Protein AF-A0A1A8HK23-F1 (afdb_monomer)

Structure (mmCIF, N/CA/C/O backbone):
data_AF-A0A1A8HK23-F1
#
_entry.id   AF-A0A1A8HK23-F1
#
loop_
_atom_site.group_PDB
_atom_site.id
_atom_site.type_symbol
_atom_site.label_atom_id
_atom_site.label_alt_id
_atom_site.label_comp_id
_atom_site.label_asym_id
_atom_site.label_entity_id
_atom_site.label_seq_id
_atom_site.pdbx_PDB_ins_code
_atom_site.Cartn_x
_atom_site.Cartn_y
_atom_site.Cartn_z
_atom_site.occupancy
_atom_site.B_iso_or_equiv
_atom_site.auth_seq_id
_atom_site.auth_comp_id
_atom_site.auth_asym_id
_atom_site.auth_atom_id
_atom_site.pdbx_PDB_model_num
ATOM 1 N N . VAL A 1 1 ? -11.919 -10.960 12.062 1.00 92.38 1 VAL A N 1
ATOM 2 C CA . VAL A 1 1 ? -11.603 -9.907 13.060 1.00 92.38 1 VAL A CA 1
ATOM 3 C C . VAL A 1 1 ? -12.756 -8.923 13.138 1.00 92.38 1 VAL A C 1
ATOM 5 O O . VAL A 1 1 ? -13.421 -8.722 12.131 1.00 92.38 1 VAL A O 1
ATOM 8 N N . GLN A 1 2 ? -13.022 -8.340 14.308 1.00 93.12 2 GLN A N 1
ATOM 9 C CA . GLN A 1 2 ? -14.071 -7.336 14.493 1.00 93.12 2 GLN A CA 1
ATOM 10 C C . GLN A 1 2 ? -13.502 -6.111 15.220 1.00 93.12 2 GLN A C 1
ATOM 12 O O . GLN A 1 2 ? -12.817 -6.270 16.227 1.00 93.12 2 GLN A O 1
ATOM 17 N N . ILE A 1 3 ? -13.795 -4.906 14.722 1.00 91.62 3 ILE A N 1
ATOM 18 C CA . ILE A 1 3 ? -13.481 -3.636 15.395 1.00 91.62 3 ILE A CA 1
ATOM 19 C C . ILE A 1 3 ? -14.778 -2.836 15.522 1.00 91.62 3 ILE A C 1
ATOM 21 O O . ILE A 1 3 ? -15.301 -2.313 14.536 1.00 91.62 3 ILE A O 1
ATOM 25 N N . GLY A 1 4 ? -15.311 -2.747 16.741 1.00 89.62 4 GLY A N 1
ATOM 26 C CA . GLY A 1 4 ? -16.640 -2.181 16.970 1.00 89.62 4 GLY A CA 1
ATOM 27 C C . GLY A 1 4 ? -17.717 -3.020 16.277 1.00 89.62 4 GLY A C 1
ATOM 28 O O . GLY A 1 4 ? -17.867 -4.203 16.563 1.00 89.62 4 GLY A O 1
ATOM 29 N N . ASP A 1 5 ? -18.449 -2.408 15.358 1.00 92.25 5 ASP A N 1
ATOM 30 C CA . ASP A 1 5 ? -19.513 -2.985 14.526 1.00 92.25 5 ASP A CA 1
ATOM 31 C C . ASP A 1 5 ? -19.020 -3.550 13.180 1.00 92.25 5 ASP A C 1
ATOM 33 O O . ASP A 1 5 ? -19.770 -4.233 12.486 1.00 92.25 5 ASP A O 1
ATOM 37 N N . VAL A 1 6 ? -17.764 -3.299 12.802 1.00 96.00 6 VAL A N 1
ATOM 38 C CA . VAL A 1 6 ? -17.218 -3.693 11.495 1.00 96.00 6 VAL A CA 1
ATOM 39 C C . VAL A 1 6 ? -16.538 -5.051 11.611 1.00 96.00 6 VAL A C 1
ATOM 41 O O . VAL A 1 6 ? -15.694 -5.258 12.487 1.00 96.00 6 VAL A O 1
ATOM 44 N N . ARG A 1 7 ? -16.900 -5.982 10.725 1.00 96.06 7 ARG A N 1
ATOM 45 C CA . ARG A 1 7 ? -16.343 -7.338 10.674 1.00 96.06 7 ARG A CA 1
ATOM 46 C C . ARG A 1 7 ? -15.559 -7.547 9.389 1.00 96.06 7 ARG A C 1
ATOM 48 O O . ARG A 1 7 ? -16.039 -7.225 8.311 1.00 96.06 7 ARG A O 1
ATOM 55 N N . TYR A 1 8 ? -14.383 -8.144 9.531 1.00 96.19 8 TYR A N 1
ATOM 56 C CA . TYR A 1 8 ? -13.509 -8.540 8.436 1.00 96.19 8 TYR A CA 1
ATOM 57 C C . TYR A 1 8 ? -13.259 -10.043 8.482 1.00 96.19 8 TYR A C 1
ATOM 59 O O . TYR A 1 8 ? -12.843 -10.579 9.519 1.00 96.19 8 TYR A O 1
ATOM 67 N N . GLU A 1 9 ? -13.495 -10.724 7.368 1.00 96.12 9 GLU A N 1
ATOM 68 C CA . GLU A 1 9 ? -13.196 -12.144 7.223 1.00 96.12 9 GLU A CA 1
ATOM 69 C C . GLU A 1 9 ? -11.714 -12.335 6.893 1.00 96.12 9 GLU A C 1
ATOM 71 O O . GLU A 1 9 ? -11.203 -11.793 5.915 1.00 96.12 9 GLU A O 1
ATOM 76 N N . LEU A 1 10 ? -11.006 -13.082 7.741 1.00 95.56 10 LEU A N 1
ATOM 77 C CA . LEU A 1 10 ? -9.588 -13.342 7.522 1.00 95.56 10 LEU A CA 1
ATOM 78 C C . LEU A 1 10 ? -9.416 -14.372 6.412 1.00 95.56 10 LEU A C 1
ATOM 80 O O . LEU A 1 10 ? -10.005 -15.449 6.468 1.00 95.56 10 LEU A O 1
ATOM 84 N N . LYS A 1 11 ? -8.532 -14.068 5.465 1.00 92.06 11 LYS A N 1
ATOM 85 C CA . LYS A 1 11 ? -8.056 -15.027 4.469 1.00 92.06 11 LYS A CA 1
ATOM 86 C C . LYS A 1 11 ? -6.663 -15.509 4.881 1.00 92.06 11 LYS A C 1
ATOM 88 O O . LYS A 1 11 ? -5.871 -14.690 5.350 1.00 92.06 11 LYS A O 1
ATOM 93 N N . PRO A 1 12 ? -6.354 -16.810 4.766 1.00 93.69 12 PRO A N 1
ATOM 94 C CA . PRO A 1 12 ? -4.997 -17.281 5.000 1.00 93.69 12 PRO A CA 1
ATOM 95 C C . PRO A 1 12 ? -4.059 -16.668 3.943 1.00 93.69 12 PRO A C 1
ATOM 97 O O . PRO A 1 12 ? -4.390 -16.730 2.757 1.00 93.69 12 PRO A O 1
ATOM 100 N N . PRO A 1 13 ? -2.924 -16.064 4.343 1.00 95.56 13 PRO A N 1
ATOM 101 C CA . PRO A 1 13 ? -1.936 -15.581 3.386 1.00 95.56 13 PRO A CA 1
ATOM 102 C C . PRO A 1 13 ? -1.292 -16.771 2.663 1.00 95.56 13 PRO A C 1
ATOM 104 O O . PRO A 1 13 ? -1.055 -17.817 3.271 1.00 95.56 13 PRO A O 1
ATOM 107 N N . GLN A 1 14 ? -1.001 -16.605 1.376 1.00 95.88 14 GLN A N 1
ATOM 108 C CA . GLN A 1 14 ? -0.205 -17.546 0.585 1.00 95.88 14 GLN A CA 1
ATOM 109 C C . GLN A 1 14 ? 1.270 -17.489 1.005 1.00 95.88 14 GLN A C 1
ATOM 111 O O . GLN A 1 14 ? 1.938 -18.519 1.067 1.00 95.88 14 GLN A O 1
ATOM 116 N N . ASN A 1 15 ? 1.743 -16.289 1.348 1.00 96.31 15 ASN A N 1
ATOM 117 C CA . ASN A 1 15 ? 3.099 -15.975 1.782 1.00 96.31 15 ASN A CA 1
ATOM 118 C C . ASN A 1 15 ? 3.069 -15.300 3.167 1.00 96.31 15 ASN A C 1
ATOM 120 O O . ASN A 1 15 ? 3.038 -14.068 3.257 1.00 96.31 15 ASN A O 1
ATOM 124 N N . PRO A 1 16 ? 3.054 -16.069 4.274 1.00 95.38 16 PRO A N 1
ATOM 125 C CA . PRO A 1 16 ? 3.006 -15.518 5.631 1.00 95.38 16 PRO A CA 1
ATOM 126 C C . PRO A 1 16 ? 4.145 -14.543 5.958 1.00 95.38 16 PRO A C 1
ATOM 128 O O . PRO A 1 16 ? 3.962 -13.633 6.760 1.00 95.38 16 PRO A O 1
ATOM 131 N N . GLU A 1 17 ? 5.307 -14.706 5.328 1.00 95.88 17 GLU A N 1
ATOM 132 C CA . GLU A 1 17 ? 6.476 -13.834 5.452 1.00 95.88 17 GLU A CA 1
ATOM 133 C C . GLU A 1 17 ? 6.255 -12.416 4.907 1.00 95.88 17 GLU A C 1
ATOM 135 O O . GLU A 1 17 ? 6.995 -11.501 5.266 1.00 95.88 17 GLU A O 1
ATOM 140 N N . LEU A 1 18 ? 5.236 -12.225 4.062 1.00 96.38 18 LEU A N 1
ATOM 141 C CA . LEU A 1 18 ? 4.844 -10.923 3.521 1.00 96.38 18 LEU A CA 1
ATOM 142 C C . LEU A 1 18 ? 3.768 -10.232 4.364 1.00 96.38 18 LEU A C 1
ATOM 144 O O . LEU A 1 18 ? 3.334 -9.135 4.016 1.00 96.38 18 LEU A O 1
ATOM 148 N N . VAL A 1 19 ? 3.310 -10.845 5.456 1.00 97.38 19 VAL A N 1
ATOM 149 C CA . VAL A 1 19 ? 2.413 -10.194 6.413 1.00 97.38 19 VAL A CA 1
ATOM 150 C C . VAL A 1 19 ? 3.267 -9.456 7.449 1.00 97.38 19 VAL A C 1
ATOM 152 O O . VAL A 1 19 ? 4.132 -10.080 8.066 1.00 97.38 19 VAL A O 1
ATOM 155 N N . PRO A 1 20 ? 3.049 -8.148 7.684 1.00 96.44 20 PRO A N 1
ATOM 156 C CA . PRO A 1 20 ? 3.743 -7.430 8.748 1.00 96.44 20 PRO A CA 1
ATOM 157 C C . PRO A 1 20 ? 3.503 -8.081 10.113 1.00 96.44 20 PRO A C 1
ATOM 159 O O . PRO A 1 20 ? 2.391 -8.509 10.412 1.00 96.44 20 PRO A O 1
ATOM 162 N N . LEU A 1 21 ? 4.538 -8.122 10.953 1.00 95.00 21 LEU A N 1
ATOM 163 C CA . LEU A 1 21 ? 4.480 -8.691 12.301 1.00 95.00 21 LEU A CA 1
ATOM 164 C C . LEU A 1 21 ? 5.060 -7.707 13.317 1.00 95.00 21 LEU A C 1
ATOM 166 O O . LEU A 1 21 ? 5.970 -6.945 12.990 1.00 95.00 21 LEU A O 1
ATOM 170 N N . LYS A 1 22 ? 4.612 -7.806 14.574 1.00 92.75 22 LYS A N 1
ATOM 171 C CA . LYS A 1 22 ? 5.115 -7.010 15.712 1.00 92.75 22 LYS A CA 1
ATOM 172 C C . LYS A 1 22 ? 4.817 -5.509 15.592 1.00 92.75 22 LYS A C 1
ATOM 174 O O . LYS A 1 22 ? 5.551 -4.685 16.140 1.00 92.75 22 LYS A O 1
ATOM 179 N N . HIS A 1 23 ? 3.756 -5.146 14.881 1.00 91.12 23 HIS A N 1
ATOM 180 C CA . HIS A 1 23 ? 3.241 -3.781 14.810 1.00 91.12 23 HIS A CA 1
ATOM 181 C C . HIS A 1 23 ? 2.057 -3.562 15.756 1.00 91.12 23 HIS A C 1
ATOM 183 O O . HIS A 1 23 ? 1.871 -2.442 16.235 1.00 91.12 23 HIS A O 1
ATOM 189 N N . LEU A 1 24 ? 1.274 -4.604 16.042 1.00 88.44 24 LEU A N 1
ATOM 190 C CA . LEU A 1 24 ? 0.222 -4.588 17.051 1.00 88.44 24 LEU A CA 1
ATOM 191 C C . LEU A 1 24 ? 0.816 -4.601 18.465 1.00 88.44 24 LEU A C 1
ATOM 193 O O . LEU A 1 24 ? 1.699 -5.395 18.785 1.00 88.44 24 LEU A O 1
ATOM 197 N N . SER A 1 25 ? 0.299 -3.719 19.317 1.00 82.25 25 SER A N 1
ATOM 198 C CA . SER A 1 25 ? 0.596 -3.670 20.748 1.00 82.25 25 SER A CA 1
ATOM 199 C C . SER A 1 25 ? -0.488 -4.377 21.564 1.00 82.25 25 SER A C 1
ATOM 201 O O . SER A 1 25 ? -1.652 -4.400 21.165 1.00 82.25 25 SER A O 1
ATOM 203 N N . ASP A 1 26 ? -0.126 -4.879 22.750 1.00 78.62 26 ASP A N 1
ATOM 204 C CA . ASP A 1 26 ? -1.057 -5.564 23.668 1.00 78.62 26 ASP A CA 1
ATOM 205 C C . ASP A 1 26 ? -2.250 -4.685 24.076 1.00 78.62 26 ASP A C 1
ATOM 207 O O . ASP A 1 26 ? -3.352 -5.176 24.317 1.00 78.62 26 ASP A O 1
ATOM 211 N N . SER A 1 27 ? -2.042 -3.365 24.127 1.00 84.88 27 SER A N 1
ATOM 212 C CA . SER A 1 27 ? -3.110 -2.380 24.293 1.00 84.88 27 SER A CA 1
ATOM 213 C C . SER A 1 27 ? -3.125 -1.419 23.109 1.00 84.88 27 SER A C 1
ATOM 215 O O . SER A 1 27 ? -2.105 -0.817 22.762 1.00 84.88 27 SER A O 1
ATOM 217 N N . LEU A 1 28 ? -4.286 -1.284 22.468 1.00 83.88 28 LEU A N 1
ATOM 218 C CA . LEU A 1 28 ? -4.497 -0.354 21.362 1.00 83.88 28 LEU A CA 1
ATOM 219 C C . LEU A 1 28 ? -5.183 0.909 21.891 1.00 83.88 28 LEU A C 1
ATOM 221 O O . LEU A 1 28 ? -6.302 0.820 22.403 1.00 83.88 28 LEU A O 1
ATOM 225 N N . PRO A 1 29 ? -4.568 2.099 21.752 1.00 91.06 29 PRO A N 1
ATOM 226 C CA . PRO A 1 29 ? -5.235 3.348 22.087 1.00 91.06 29 PRO A CA 1
ATOM 227 C C . PRO A 1 29 ? -6.543 3.501 21.303 1.00 91.06 29 PRO A C 1
ATOM 229 O O . PRO A 1 29 ? -6.605 3.203 20.108 1.00 91.06 29 PRO A O 1
ATOM 232 N N . GLN A 1 30 ? -7.579 4.048 21.944 1.00 90.81 30 GLN A N 1
ATOM 233 C CA . GLN A 1 30 ? -8.904 4.201 21.328 1.00 90.81 30 GLN A CA 1
ATOM 234 C C . GLN A 1 30 ? -8.871 5.016 20.022 1.00 90.81 30 GLN A C 1
ATOM 236 O O . GLN A 1 30 ? -9.647 4.777 19.095 1.00 90.81 30 GLN A O 1
ATOM 241 N N . THR A 1 31 ? -7.945 5.971 19.921 1.00 92.00 31 THR A N 1
ATOM 242 C CA . THR A 1 31 ? -7.708 6.761 18.707 1.00 92.00 31 THR A CA 1
ATOM 243 C C . THR A 1 31 ? -7.212 5.896 17.549 1.00 92.00 31 THR A C 1
ATOM 245 O O . THR A 1 31 ? -7.745 6.002 16.445 1.00 92.00 31 THR A O 1
ATOM 248 N N . VAL A 1 32 ? -6.255 4.998 17.801 1.00 93.12 32 VAL A N 1
ATOM 249 C CA . VAL A 1 32 ? -5.731 4.040 16.817 1.00 93.12 32 VAL A CA 1
ATOM 250 C C . VAL A 1 32 ? -6.827 3.065 16.398 1.00 93.12 32 VAL A C 1
ATOM 252 O O . VAL A 1 32 ? -7.044 2.881 15.203 1.00 93.12 32 VAL A O 1
ATOM 255 N N . ALA A 1 33 ? -7.597 2.531 17.352 1.00 93.50 33 ALA A N 1
ATOM 256 C CA . ALA A 1 33 ? -8.725 1.645 17.059 1.00 93.50 33 ALA A CA 1
ATOM 257 C C . ALA A 1 33 ? -9.754 2.300 16.118 1.00 93.50 33 ALA A C 1
ATOM 259 O O . ALA A 1 33 ? -10.253 1.657 15.193 1.00 93.50 33 ALA A O 1
ATOM 260 N N . ARG A 1 34 ? -10.027 3.602 16.288 1.00 95.00 34 ARG A N 1
ATOM 261 C CA . ARG A 1 34 ? -10.908 4.361 15.387 1.00 95.00 34 ARG A CA 1
ATOM 262 C C . ARG A 1 34 ? -10.341 4.478 13.969 1.00 95.00 34 ARG A C 1
ATOM 264 O O . ARG A 1 34 ? -11.103 4.343 13.013 1.00 95.00 34 ARG A O 1
ATOM 271 N N . HIS A 1 35 ? -9.033 4.700 13.822 1.00 96.12 35 HIS A N 1
ATOM 272 C CA . HIS A 1 35 ? -8.382 4.719 12.507 1.00 96.12 35 HIS A CA 1
ATOM 273 C C . HIS A 1 35 ? -8.417 3.343 11.840 1.00 96.12 35 HIS A C 1
ATOM 275 O O . HIS A 1 35 ? -8.827 3.250 10.688 1.00 96.12 35 HIS A O 1
ATOM 281 N N . LEU A 1 36 ? -8.082 2.276 12.572 1.00 96.31 36 LEU A N 1
ATOM 282 C CA . LEU A 1 36 ? -8.141 0.903 12.064 1.00 96.31 36 LEU A CA 1
ATOM 283 C C . LEU A 1 36 ? -9.561 0.517 11.632 1.00 96.31 36 LEU A C 1
ATOM 285 O O . LEU A 1 36 ? -9.736 -0.060 10.563 1.00 96.31 36 LEU A O 1
ATOM 289 N N . ARG A 1 37 ? -10.585 0.896 12.411 1.00 96.62 37 ARG A N 1
ATOM 290 C CA . ARG A 1 37 ? -11.993 0.704 12.030 1.00 96.62 37 ARG A CA 1
ATOM 291 C C . ARG A 1 37 ? -12.321 1.413 10.718 1.00 96.62 37 ARG A C 1
ATOM 293 O O . ARG A 1 37 ? -12.961 0.822 9.858 1.00 96.62 37 ARG A O 1
ATOM 300 N N . TRP A 1 38 ? -11.904 2.668 10.561 1.00 97.00 38 TRP A N 1
ATOM 301 C CA . TRP A 1 38 ? -12.171 3.429 9.339 1.00 97.00 38 TRP A CA 1
ATOM 302 C C . TRP A 1 38 ? -11.469 2.821 8.118 1.00 97.00 38 TRP A C 1
ATOM 304 O O . TRP A 1 38 ? -12.105 2.662 7.080 1.00 97.00 38 TRP A O 1
ATOM 314 N N . ILE A 1 39 ? -10.206 2.400 8.258 1.00 97.75 39 ILE A N 1
ATOM 315 C CA . ILE A 1 39 ? -9.474 1.691 7.195 1.00 97.75 39 ILE A CA 1
ATOM 316 C C . ILE A 1 39 ? -10.200 0.394 6.828 1.00 97.75 39 ILE A C 1
ATOM 318 O O . ILE A 1 39 ? -10.438 0.149 5.651 1.00 97.75 39 ILE A O 1
ATOM 322 N N . MET A 1 40 ? -10.641 -0.383 7.823 1.00 97.38 40 MET A N 1
ATOM 323 C CA . MET A 1 40 ? -11.400 -1.617 7.605 1.00 97.38 40 MET A CA 1
ATOM 324 C C . MET A 1 40 ? -12.685 -1.379 6.808 1.00 97.38 40 MET A C 1
ATOM 326 O O . MET A 1 40 ? -13.003 -2.148 5.908 1.00 97.38 40 MET A O 1
ATOM 330 N N . GLN A 1 41 ? -13.421 -0.303 7.103 1.00 97.38 41 GLN A N 1
ATOM 331 C CA . GLN A 1 41 ? -14.617 0.057 6.336 1.00 97.38 41 GLN A CA 1
ATOM 332 C C . GLN A 1 41 ? -14.285 0.387 4.881 1.00 97.38 41 GLN A C 1
ATOM 334 O O . GLN A 1 41 ? -15.042 0.019 3.990 1.00 97.38 41 GLN A O 1
ATOM 339 N N . LYS A 1 42 ? -13.169 1.081 4.634 1.00 97.56 42 LYS A N 1
ATOM 340 C CA . LYS A 1 42 ? -12.732 1.445 3.282 1.00 97.56 42 LYS A CA 1
ATOM 341 C C . LYS A 1 42 ? -12.262 0.237 2.479 1.00 97.56 42 LYS A C 1
ATOM 343 O O . LYS A 1 42 ? -12.696 0.088 1.341 1.00 97.56 42 LYS A O 1
ATOM 348 N N . ASP A 1 43 ? -11.497 -0.657 3.096 1.00 96.12 43 ASP A N 1
ATOM 349 C CA . ASP A 1 43 ? -11.062 -1.916 2.479 1.00 96.12 43 ASP A CA 1
ATOM 350 C C . ASP A 1 43 ? -12.263 -2.796 2.096 1.00 96.12 43 ASP A C 1
ATOM 352 O O . ASP A 1 43 ? -12.363 -3.262 0.966 1.00 96.12 43 ASP A O 1
ATOM 356 N N . LEU A 1 44 ? -13.254 -2.937 2.985 1.00 95.94 44 LEU A N 1
ATOM 357 C CA . LEU A 1 44 ? -14.480 -3.694 2.687 1.00 95.94 44 LEU A CA 1
ATOM 358 C C . LEU A 1 44 ? -15.304 -3.104 1.531 1.00 95.94 44 LEU A C 1
ATOM 360 O O . LEU A 1 44 ? -16.052 -3.832 0.884 1.00 95.94 44 LEU A O 1
ATOM 364 N N . LEU A 1 45 ? -15.171 -1.803 1.268 1.00 96.12 45 LEU A N 1
ATOM 365 C CA . LEU A 1 45 ? -15.789 -1.129 0.123 1.00 96.12 45 LEU A CA 1
ATOM 366 C C . LEU A 1 45 ? -14.922 -1.186 -1.147 1.00 96.12 45 LEU A C 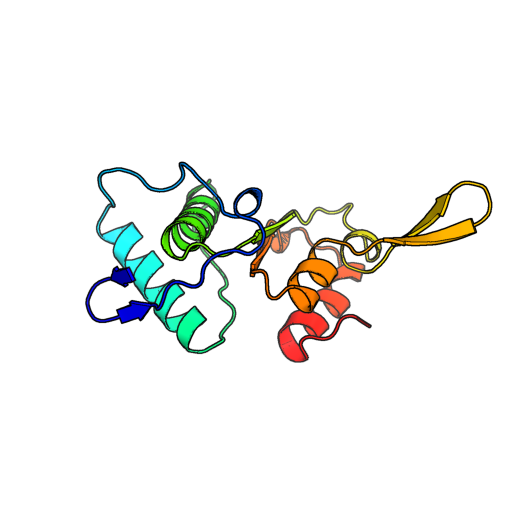1
ATOM 368 O O . LEU A 1 45 ? -15.329 -0.640 -2.170 1.00 96.12 45 LEU A O 1
ATOM 372 N N . GLY A 1 46 ? -13.731 -1.792 -1.092 1.00 93.06 46 GLY A N 1
ATOM 373 C CA . GLY A 1 46 ? -12.773 -1.807 -2.200 1.00 93.06 46 GLY A CA 1
ATOM 374 C C . GLY A 1 46 ? -12.179 -0.431 -2.515 1.00 93.06 46 GLY A C 1
ATOM 375 O O . GLY A 1 46 ? -11.809 -0.172 -3.660 1.00 93.06 46 GLY A O 1
ATOM 376 N N . GLN A 1 47 ? -12.133 0.473 -1.530 1.00 94.25 47 GLN A N 1
ATOM 377 C CA . GLN A 1 47 ? -11.645 1.842 -1.698 1.00 94.25 47 GLN A CA 1
ATOM 378 C C . GLN A 1 47 ? -10.192 1.987 -1.248 1.00 94.25 47 GLN A C 1
ATOM 380 O O . GLN A 1 47 ? -9.810 1.495 -0.185 1.00 94.25 47 GLN A O 1
ATOM 385 N N . ASP A 1 48 ? -9.416 2.758 -2.012 1.00 94.06 48 ASP A N 1
ATOM 386 C CA . ASP A 1 48 ? -8.067 3.147 -1.610 1.00 94.06 48 ASP A CA 1
ATOM 387 C C . ASP A 1 48 ? -8.098 4.120 -0.426 1.00 94.06 48 ASP A C 1
ATOM 389 O O . ASP A 1 48 ? -9.029 4.914 -0.247 1.00 94.06 48 ASP A O 1
ATOM 393 N N . VAL A 1 49 ? -7.046 4.070 0.389 1.00 95.81 49 VAL A N 1
ATOM 394 C CA . VAL A 1 49 ? -6.913 4.890 1.592 1.00 95.81 49 VAL A CA 1
ATOM 395 C C . VAL A 1 49 ? -5.670 5.762 1.505 1.00 95.81 49 VAL A C 1
ATOM 397 O O . VAL A 1 49 ? -4.559 5.266 1.347 1.00 95.81 49 VAL A O 1
ATOM 400 N N . PHE A 1 50 ? -5.853 7.066 1.713 1.00 95.44 50 PHE A N 1
ATOM 401 C CA . PHE A 1 50 ? -4.758 8.021 1.838 1.00 95.44 50 PHE A CA 1
ATOM 402 C C . PHE A 1 50 ? -4.667 8.557 3.272 1.00 95.44 50 PHE A C 1
ATOM 404 O O . PHE A 1 50 ? -5.596 9.194 3.773 1.00 95.44 50 PHE A O 1
ATOM 411 N N . LEU A 1 51 ? -3.553 8.280 3.958 1.00 95.25 51 LEU A N 1
ATOM 412 C CA . LEU A 1 51 ? -3.356 8.659 5.361 1.00 95.25 51 LEU A CA 1
ATOM 413 C C . LEU A 1 51 ? -2.659 10.019 5.478 1.00 95.25 51 LEU A C 1
ATOM 415 O O . LEU A 1 51 ? -1.468 10.158 5.192 1.00 95.25 51 LEU A O 1
ATOM 419 N N . ILE A 1 52 ? -3.387 11.012 5.988 1.00 93.94 52 ILE A N 1
ATOM 420 C CA . ILE A 1 52 ? -2.883 12.366 6.252 1.00 93.94 52 ILE A CA 1
ATOM 421 C C . ILE A 1 52 ? -2.717 12.555 7.758 1.00 93.94 52 ILE A C 1
ATOM 423 O O . ILE A 1 52 ? -3.553 12.132 8.554 1.00 93.94 52 ILE A O 1
ATOM 427 N N . GLY A 1 53 ? -1.621 13.187 8.160 1.00 92.12 53 GLY A N 1
ATOM 428 C CA . GLY A 1 53 ? -1.312 13.430 9.560 1.00 92.12 53 GLY A CA 1
ATOM 429 C C . GLY A 1 53 ? 0.024 14.146 9.722 1.00 92.12 53 GLY A C 1
ATOM 430 O O . GLY A 1 53 ? 0.721 14.370 8.727 1.00 92.12 53 GLY A O 1
ATOM 431 N N . PRO A 1 54 ? 0.392 14.501 10.963 1.00 91.88 54 PRO A N 1
ATOM 432 C CA . PRO A 1 54 ? 1.663 15.153 11.238 1.00 91.88 54 PRO A CA 1
ATOM 433 C C . PRO A 1 54 ? 2.856 14.282 10.798 1.00 91.88 54 PRO A C 1
ATOM 435 O O . PRO A 1 54 ? 2.722 13.058 10.636 1.00 91.88 54 PRO A O 1
ATOM 438 N N . PRO A 1 55 ? 4.042 14.890 10.616 1.00 88.62 55 PRO A N 1
ATOM 439 C CA . PRO A 1 55 ? 5.276 14.143 10.415 1.00 88.62 55 PRO A CA 1
ATOM 440 C C . PRO A 1 55 ? 5.487 13.119 11.535 1.00 88.62 55 PRO A C 1
ATOM 442 O O . PRO A 1 55 ? 5.194 13.389 12.699 1.00 88.62 55 PRO A O 1
ATOM 445 N N . GLY A 1 56 ? 5.999 11.941 11.182 1.00 90.19 56 GLY A N 1
ATOM 446 C CA . GLY A 1 56 ? 6.272 10.871 12.136 1.00 90.19 56 GLY A CA 1
ATOM 447 C C . GLY A 1 56 ? 5.762 9.500 11.689 1.00 90.19 56 GLY A C 1
ATOM 448 O O . GLY A 1 56 ? 5.125 9.368 10.639 1.00 90.19 56 GLY A O 1
ATOM 449 N N . PRO A 1 57 ? 6.031 8.462 12.497 1.00 92.19 57 PRO A N 1
ATOM 450 C CA . PRO A 1 57 ? 5.822 7.070 12.110 1.00 92.19 57 PRO A CA 1
ATOM 451 C C . PRO A 1 57 ? 4.360 6.623 12.197 1.00 92.19 57 PRO A C 1
ATOM 453 O O . PRO A 1 57 ? 4.039 5.528 11.747 1.00 92.19 57 PRO A O 1
ATOM 456 N N . LEU A 1 58 ? 3.467 7.434 12.775 1.00 92.56 58 LEU A N 1
ATOM 457 C CA . LEU A 1 58 ? 2.107 7.013 13.114 1.00 92.56 58 LEU A CA 1
ATOM 458 C C . LEU A 1 58 ? 1.312 6.521 11.896 1.00 92.56 58 LEU A C 1
ATOM 460 O O . LEU A 1 58 ? 0.673 5.480 11.979 1.00 92.56 58 LEU A O 1
ATOM 464 N N . ARG A 1 59 ? 1.384 7.226 10.759 1.00 94.75 59 ARG A N 1
ATOM 465 C CA . ARG A 1 59 ? 0.673 6.843 9.523 1.00 94.75 59 ARG A CA 1
ATOM 466 C C . ARG A 1 59 ? 1.104 5.459 9.035 1.00 94.75 59 ARG A C 1
ATOM 468 O O . ARG A 1 59 ? 0.261 4.592 8.824 1.00 94.75 59 ARG A O 1
ATOM 475 N N . ARG A 1 60 ? 2.420 5.242 8.941 1.00 95.06 60 ARG A N 1
ATOM 476 C CA . ARG A 1 60 ? 3.010 3.949 8.572 1.00 95.06 60 ARG A CA 1
ATOM 477 C C . ARG A 1 60 ? 2.641 2.870 9.589 1.00 95.06 60 ARG A C 1
ATOM 479 O O . ARG A 1 60 ? 2.225 1.788 9.205 1.00 95.06 60 ARG A O 1
ATOM 486 N N . SER A 1 61 ? 2.754 3.178 10.878 1.00 94.69 61 SER A N 1
ATOM 487 C CA . SER A 1 61 ? 2.429 2.249 11.962 1.00 94.69 61 SER A CA 1
ATOM 488 C C . SER A 1 61 ? 0.971 1.792 11.903 1.00 94.69 61 SER A C 1
ATOM 490 O O . SER A 1 61 ? 0.715 0.599 11.997 1.00 94.69 61 SER A O 1
ATOM 492 N N . ILE A 1 62 ? 0.022 2.704 11.666 1.00 95.75 62 ILE A N 1
ATOM 493 C CA . ILE A 1 62 ? -1.400 2.364 11.510 1.00 95.75 62 ILE A CA 1
ATOM 494 C C . ILE A 1 62 ? -1.620 1.455 10.293 1.00 95.75 62 ILE A C 1
ATOM 496 O O . ILE A 1 62 ? -2.354 0.475 10.402 1.00 95.75 62 ILE A O 1
ATOM 500 N N . ALA A 1 63 ? -0.980 1.747 9.154 1.00 97.00 63 ALA A N 1
ATOM 501 C CA . ALA A 1 63 ? -1.075 0.895 7.968 1.00 97.00 63 ALA A CA 1
ATOM 502 C C . ALA A 1 63 ? -0.539 -0.521 8.247 1.00 97.00 63 ALA A C 1
ATOM 504 O O . ALA A 1 63 ? -1.225 -1.501 7.973 1.00 97.00 63 ALA A O 1
ATOM 505 N N . MET A 1 64 ? 0.636 -0.639 8.872 1.00 97.06 64 MET A N 1
ATOM 506 C CA . MET A 1 64 ? 1.228 -1.941 9.203 1.00 97.06 64 MET A CA 1
ATOM 507 C C . MET A 1 64 ? 0.411 -2.714 10.244 1.00 97.06 64 MET A C 1
ATOM 509 O O . MET A 1 64 ? 0.196 -3.911 10.081 1.00 97.06 64 MET A O 1
ATOM 513 N N . GLN A 1 65 ? -0.115 -2.032 11.267 1.00 96.31 65 GLN A N 1
ATOM 514 C CA . GLN A 1 65 ? -1.027 -2.625 12.251 1.00 96.31 65 GLN A CA 1
ATOM 515 C C . GLN A 1 65 ? -2.296 -3.174 11.597 1.00 96.31 65 GLN A C 1
ATOM 517 O O . GLN A 1 65 ? -2.750 -4.259 11.950 1.00 96.31 65 GLN A O 1
ATOM 522 N N . TYR A 1 66 ? -2.875 -2.443 10.639 1.00 97.12 66 TYR A N 1
ATOM 523 C CA . TYR A 1 66 ? -4.052 -2.905 9.908 1.00 97.12 66 TYR A CA 1
ATOM 524 C C . TYR A 1 66 ? -3.767 -4.189 9.118 1.00 97.12 66 TYR A C 1
ATOM 526 O O . TYR A 1 66 ? -4.567 -5.127 9.145 1.00 97.12 66 TYR A O 1
ATOM 534 N N . LEU A 1 67 ? -2.620 -4.246 8.441 1.00 97.31 67 LEU A N 1
ATOM 535 C CA . LEU A 1 67 ? -2.213 -5.392 7.628 1.00 97.31 67 LEU A CA 1
ATOM 536 C C . LEU A 1 67 ? -1.892 -6.622 8.480 1.00 97.31 67 LEU A C 1
ATOM 538 O O . LEU A 1 67 ? -2.339 -7.718 8.145 1.00 97.31 67 LEU A O 1
ATOM 542 N N . GLU A 1 68 ? -1.214 -6.440 9.616 1.00 96.81 68 GLU A N 1
ATOM 543 C CA . GLU A 1 68 ? -0.998 -7.505 10.602 1.00 96.81 68 GLU A CA 1
ATOM 544 C C . GLU A 1 68 ? -2.338 -8.032 11.140 1.00 96.81 68 GLU A C 1
ATOM 546 O O . GLU A 1 68 ? -2.589 -9.239 11.154 1.00 96.81 68 GLU A O 1
ATOM 551 N N . LEU A 1 69 ? -3.247 -7.124 11.511 1.00 95.44 69 LEU A N 1
ATOM 552 C CA . LEU A 1 69 ? -4.561 -7.465 12.053 1.00 95.44 69 LEU A CA 1
ATOM 553 C C . LEU A 1 69 ? -5.421 -8.257 11.058 1.00 95.44 69 LEU A C 1
ATOM 555 O O . LEU A 1 69 ? -6.145 -9.174 11.449 1.00 95.44 69 LEU A O 1
ATOM 559 N N . THR A 1 70 ? -5.361 -7.899 9.778 1.00 96.31 70 THR A N 1
ATOM 560 C CA . THR A 1 70 ? -6.150 -8.527 8.706 1.00 96.31 70 THR A CA 1
ATOM 561 C C . THR A 1 70 ? -5.425 -9.670 7.998 1.00 96.31 70 THR A C 1
ATOM 563 O O . THR A 1 70 ? -6.021 -10.320 7.140 1.00 96.31 70 THR A O 1
ATOM 566 N N . ARG A 1 71 ? -4.176 -9.958 8.391 1.00 96.62 71 ARG A N 1
ATOM 567 C CA . ARG A 1 71 ? -3.285 -10.958 7.777 1.00 96.62 71 ARG A CA 1
ATOM 568 C C . ARG A 1 71 ? -3.111 -10.763 6.272 1.00 96.62 71 ARG A C 1
ATOM 570 O O . ARG A 1 71 ? -3.092 -11.725 5.506 1.00 96.62 71 ARG A O 1
ATOM 577 N N . ARG A 1 72 ? -3.021 -9.505 5.846 1.00 96.44 72 ARG A N 1
ATOM 578 C CA . ARG A 1 72 ? -2.852 -9.146 4.438 1.00 96.44 72 ARG A CA 1
ATOM 579 C C . ARG A 1 72 ? -1.373 -9.067 4.097 1.00 96.44 72 ARG A C 1
ATOM 581 O O . ARG A 1 72 ? -0.604 -8.391 4.774 1.00 96.44 72 ARG A O 1
ATOM 588 N N . GLU A 1 73 ? -1.009 -9.747 3.019 1.00 97.75 73 GLU A N 1
ATOM 589 C CA . GLU A 1 73 ? 0.308 -9.623 2.406 1.00 97.75 73 GLU A CA 1
ATOM 590 C C . GLU A 1 73 ? 0.514 -8.207 1.874 1.00 97.75 73 GLU A C 1
ATOM 592 O O . GLU A 1 73 ? -0.404 -7.621 1.283 1.00 97.75 73 GLU A O 1
ATOM 597 N N . VAL A 1 74 ? 1.721 -7.678 2.069 1.00 97.12 74 VAL A N 1
ATOM 598 C CA . VAL A 1 74 ? 2.083 -6.322 1.670 1.00 97.12 74 VAL A CA 1
ATOM 599 C C . VAL A 1 74 ? 3.211 -6.307 0.650 1.00 97.12 74 VAL A C 1
ATOM 601 O O . VAL A 1 74 ? 4.191 -7.039 0.746 1.00 97.12 74 VAL A O 1
ATOM 604 N N . GLU A 1 75 ? 3.080 -5.401 -0.303 1.00 96.25 75 GLU A N 1
ATOM 605 C CA . GLU A 1 75 ? 4.144 -4.939 -1.180 1.00 96.25 75 GLU A CA 1
ATOM 606 C C . GLU A 1 75 ? 4.403 -3.479 -0.798 1.00 96.25 75 GLU A C 1
ATOM 608 O O . GLU A 1 75 ? 3.509 -2.634 -0.861 1.00 96.25 75 GLU A O 1
ATOM 613 N N . TYR A 1 76 ? 5.598 -3.184 -0.294 1.00 94.75 76 TYR A N 1
ATOM 614 C CA . TYR A 1 76 ? 5.930 -1.865 0.238 1.00 94.75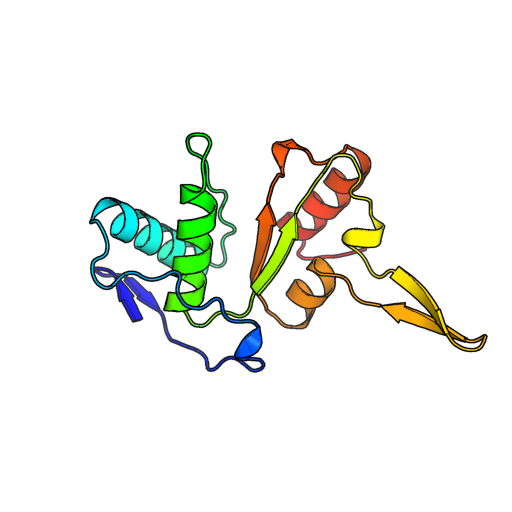 76 TYR A CA 1
ATOM 615 C C . TYR A 1 76 ? 6.850 -1.117 -0.726 1.00 94.75 76 TYR A C 1
ATOM 617 O O . TYR A 1 76 ? 7.910 -1.621 -1.100 1.00 94.75 76 TYR A O 1
ATOM 625 N N . LEU A 1 77 ? 6.456 0.094 -1.119 1.00 93.44 77 LEU A N 1
ATOM 626 C CA . LEU A 1 77 ? 7.221 0.945 -2.022 1.00 93.44 77 LEU A CA 1
ATOM 627 C C . LEU A 1 77 ? 7.421 2.329 -1.408 1.00 93.44 77 LEU A C 1
ATOM 629 O O . LEU A 1 77 ? 6.467 3.047 -1.116 1.00 93.44 77 LEU A O 1
ATOM 633 N N . THR A 1 78 ? 8.685 2.719 -1.254 1.00 93.50 78 THR A N 1
ATOM 634 C CA . THR A 1 78 ? 9.051 4.087 -0.879 1.00 93.50 78 THR A CA 1
ATOM 635 C C . THR A 1 78 ? 9.360 4.891 -2.129 1.00 93.50 78 THR A C 1
ATOM 637 O O . THR A 1 78 ? 10.275 4.556 -2.876 1.00 93.50 78 THR A O 1
ATOM 640 N N . LEU A 1 79 ? 8.611 5.966 -2.319 1.00 93.50 79 LEU A N 1
ATOM 641 C CA . LEU A 1 79 ? 8.812 6.950 -3.361 1.00 93.50 79 LEU A CA 1
ATOM 642 C C . LEU A 1 79 ? 9.819 7.999 -2.879 1.00 93.50 79 LEU A C 1
ATOM 644 O O . LEU A 1 79 ? 9.760 8.524 -1.760 1.00 93.50 79 LEU A O 1
ATOM 648 N N . SER A 1 80 ? 10.769 8.291 -3.749 1.00 93.00 80 SER A N 1
ATOM 649 C CA . SER A 1 80 ? 11.774 9.328 -3.598 1.00 93.00 80 SER A CA 1
ATOM 650 C C . SER A 1 80 ? 11.892 10.101 -4.909 1.00 93.00 80 SER A C 1
ATOM 652 O O . SER A 1 80 ? 11.299 9.735 -5.924 1.00 93.00 80 SER A O 1
ATOM 654 N N . ARG A 1 81 ? 12.717 11.151 -4.894 1.00 91.12 81 ARG A N 1
ATOM 655 C CA . ARG A 1 81 ? 13.048 11.895 -6.115 1.00 91.12 81 ARG A CA 1
ATOM 656 C C . ARG A 1 81 ? 13.811 11.061 -7.147 1.00 91.12 81 ARG A C 1
ATOM 658 O O . ARG A 1 81 ? 13.854 11.423 -8.313 1.00 91.12 81 ARG A O 1
ATOM 665 N N . ASP A 1 82 ? 14.393 9.946 -6.716 1.00 90.75 82 ASP A N 1
ATOM 666 C CA . ASP A 1 82 ? 15.143 9.036 -7.579 1.00 90.75 82 ASP A CA 1
ATOM 667 C C . ASP A 1 82 ? 14.275 7.870 -8.078 1.00 90.75 82 ASP A C 1
ATOM 669 O O . ASP A 1 82 ? 14.755 7.034 -8.839 1.00 90.75 82 ASP A O 1
ATOM 673 N N . THR A 1 83 ? 13.006 7.781 -7.656 1.00 91.94 83 THR A N 1
ATOM 674 C CA . THR A 1 83 ? 12.101 6.726 -8.120 1.00 91.94 83 THR A CA 1
ATOM 675 C C . THR A 1 83 ? 11.757 6.922 -9.591 1.00 91.94 83 THR A C 1
ATOM 677 O O . THR A 1 83 ? 11.314 7.986 -10.024 1.00 91.94 83 THR A O 1
ATOM 680 N N . THR A 1 84 ? 11.911 5.853 -10.363 1.00 89.81 84 THR A N 1
ATOM 681 C CA . THR A 1 84 ? 11.653 5.827 -11.800 1.00 89.81 84 THR A CA 1
ATOM 682 C C . THR A 1 84 ? 10.463 4.938 -12.141 1.00 89.81 84 THR A C 1
ATOM 684 O O . THR A 1 84 ? 9.974 4.156 -11.327 1.00 89.81 84 THR A O 1
ATOM 687 N N . GLU A 1 85 ? 10.016 4.997 -13.397 1.00 87.94 85 GLU A N 1
ATOM 688 C CA . GLU A 1 85 ? 8.987 4.082 -13.904 1.00 87.94 85 GLU A CA 1
ATOM 689 C C . GLU A 1 85 ? 9.392 2.610 -13.753 1.00 87.94 85 GLU A C 1
ATOM 691 O O . GLU A 1 85 ? 8.542 1.749 -13.529 1.00 87.94 85 GLU A O 1
ATOM 696 N N . THR A 1 86 ? 10.694 2.319 -13.843 1.00 87.00 86 THR A N 1
ATOM 697 C CA . THR A 1 86 ? 11.223 0.953 -13.755 1.00 87.00 86 THR A CA 1
ATOM 698 C C . THR A 1 86 ? 11.183 0.368 -12.350 1.00 87.00 86 THR A C 1
ATOM 700 O O . THR A 1 86 ? 11.334 -0.839 -12.228 1.00 87.00 86 THR A O 1
ATOM 703 N N . ASP A 1 87 ? 10.952 1.190 -11.320 1.00 87.00 87 ASP A N 1
ATOM 704 C CA . ASP A 1 87 ? 10.734 0.748 -9.936 1.00 87.00 87 ASP A CA 1
ATOM 705 C C . ASP A 1 87 ? 9.255 0.403 -9.668 1.00 87.00 87 ASP A C 1
ATOM 707 O O . ASP A 1 87 ? 8.919 -0.248 -8.677 1.00 87.00 87 ASP A O 1
ATOM 711 N N . LEU A 1 88 ? 8.358 0.836 -10.562 1.00 87.25 88 LEU A N 1
ATOM 712 C CA . LEU A 1 88 ? 6.915 0.599 -10.497 1.00 87.25 88 LEU A CA 1
ATOM 713 C C . LEU A 1 88 ? 6.481 -0.523 -11.448 1.00 87.25 88 LEU A C 1
ATOM 715 O O . LEU A 1 88 ? 5.691 -1.381 -11.061 1.00 87.25 88 LEU A O 1
ATOM 719 N N . LYS A 1 89 ? 6.993 -0.515 -12.683 1.00 88.56 89 LYS A N 1
ATOM 720 C CA . LYS A 1 89 ? 6.658 -1.459 -13.763 1.00 88.56 89 LYS A CA 1
ATOM 721 C C . LYS A 1 89 ? 7.609 -2.647 -13.806 1.00 88.56 89 LYS A C 1
ATOM 723 O O . LYS A 1 89 ? 8.536 -2.739 -13.022 1.00 88.56 89 LYS A O 1
ATOM 728 N N . GLN A 1 90 ? 7.418 -3.552 -14.759 1.00 86.81 90 GLN A N 1
ATOM 729 C CA . GLN A 1 90 ? 8.385 -4.612 -15.028 1.00 86.81 90 GLN A CA 1
ATOM 730 C C . GLN A 1 90 ? 9.719 -4.039 -15.514 1.00 86.81 90 GLN A C 1
ATOM 732 O O . GLN A 1 90 ? 9.769 -3.205 -16.420 1.00 8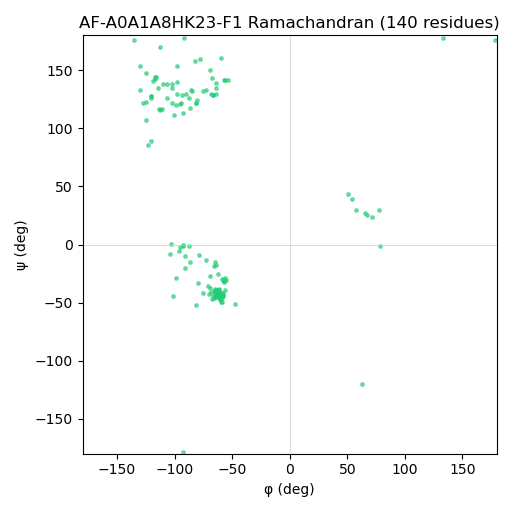6.81 90 GLN A O 1
ATOM 737 N N . ARG A 1 91 ? 10.819 -4.548 -14.959 1.00 88.12 91 ARG A N 1
ATOM 738 C CA . ARG A 1 91 ? 12.173 -4.223 -15.410 1.00 88.12 91 ARG A CA 1
ATOM 739 C C . ARG A 1 91 ? 12.727 -5.361 -16.255 1.00 88.12 91 ARG A C 1
ATOM 741 O O . ARG A 1 91 ? 12.659 -6.521 -15.862 1.00 88.12 91 ARG A O 1
ATOM 748 N N . ARG A 1 92 ? 13.341 -5.027 -17.391 1.00 89.19 92 ARG A N 1
ATOM 749 C CA . ARG A 1 92 ? 14.084 -5.999 -18.200 1.00 89.19 92 ARG A CA 1
ATOM 750 C C . ARG A 1 92 ? 15.486 -6.205 -17.625 1.00 89.19 92 ARG A C 1
ATOM 752 O O . ARG A 1 92 ? 16.268 -5.259 -17.542 1.00 89.19 92 ARG A O 1
ATOM 759 N N . GLU A 1 93 ? 15.821 -7.438 -17.279 1.00 89.81 93 GLU A N 1
ATOM 760 C CA . GLU A 1 93 ? 17.150 -7.863 -16.836 1.00 89.81 93 GLU A CA 1
ATOM 761 C C . GLU A 1 93 ? 17.743 -8.873 -17.816 1.00 89.81 93 GLU A C 1
ATOM 763 O O . GLU A 1 93 ? 17.031 -9.708 -18.363 1.00 89.81 93 GLU A O 1
ATOM 768 N N . ILE A 1 94 ? 19.057 -8.822 -18.033 1.00 90.75 94 ILE A N 1
ATOM 769 C CA . ILE A 1 94 ? 19.762 -9.824 -18.838 1.00 90.75 94 ILE A CA 1
ATOM 770 C C . ILE A 1 94 ? 20.476 -10.771 -17.883 1.00 90.75 94 ILE A C 1
ATOM 772 O O . ILE A 1 94 ? 21.311 -10.341 -17.090 1.00 90.75 94 ILE A O 1
ATOM 776 N N . ARG A 1 95 ? 20.169 -12.064 -17.974 1.00 90.12 95 ARG A N 1
ATOM 777 C CA . ARG A 1 95 ? 20.856 -13.121 -17.228 1.00 90.12 95 ARG A CA 1
ATOM 778 C C . ARG A 1 95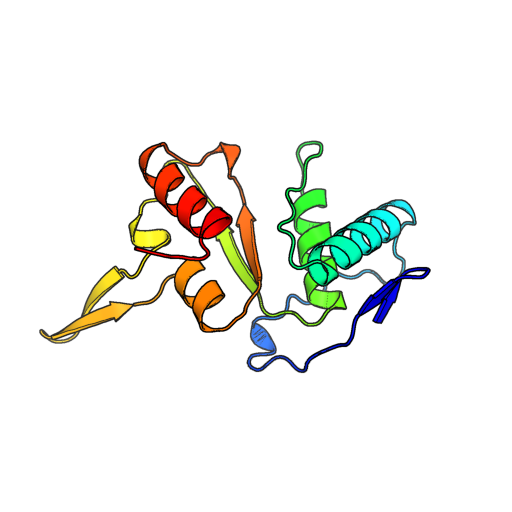 ? 21.369 -14.150 -18.222 1.00 90.12 95 ARG A C 1
ATOM 780 O O . ARG A 1 95 ? 20.602 -14.674 -19.024 1.00 90.12 95 ARG A O 1
ATOM 787 N N . SER A 1 96 ? 22.679 -14.390 -18.207 1.00 87.94 96 SER A N 1
ATOM 788 C CA . SER A 1 96 ? 23.347 -15.350 -19.101 1.00 87.94 96 SER A CA 1
ATOM 789 C C . SER A 1 96 ? 22.990 -15.168 -20.588 1.00 87.94 96 SER A C 1
ATOM 791 O O . SER A 1 96 ? 22.704 -16.131 -21.290 1.00 87.94 96 SER A O 1
ATOM 793 N N . GLY A 1 97 ? 22.952 -13.918 -21.066 1.00 89.69 97 GLY A N 1
ATOM 794 C CA . GLY A 1 97 ? 22.651 -13.591 -22.468 1.00 89.69 97 GLY A CA 1
ATOM 795 C C . GLY A 1 97 ? 21.169 -13.642 -22.859 1.00 89.69 97 GLY A C 1
ATOM 796 O O . GLY A 1 97 ? 20.843 -13.310 -23.994 1.00 89.69 97 GLY A O 1
ATOM 797 N N . THR A 1 98 ? 20.267 -13.995 -21.937 1.00 89.19 98 THR A N 1
ATOM 798 C CA . THR A 1 98 ? 18.814 -14.014 -22.173 1.00 89.19 98 THR A CA 1
ATOM 799 C C . THR A 1 98 ? 18.128 -12.893 -21.397 1.00 89.19 98 THR A C 1
ATOM 801 O O . THR A 1 98 ? 18.478 -12.619 -20.248 1.00 89.19 98 THR A O 1
ATOM 804 N N . ALA A 1 99 ? 17.162 -12.224 -22.029 1.00 90.12 99 ALA A N 1
ATOM 805 C CA . ALA A 1 99 ? 16.372 -11.172 -21.398 1.00 90.12 99 ALA A CA 1
ATOM 806 C C . ALA A 1 99 ? 15.185 -11.763 -20.620 1.00 90.12 99 ALA A C 1
ATOM 808 O O . ALA A 1 99 ? 14.426 -12.566 -21.156 1.00 90.12 99 ALA A O 1
ATOM 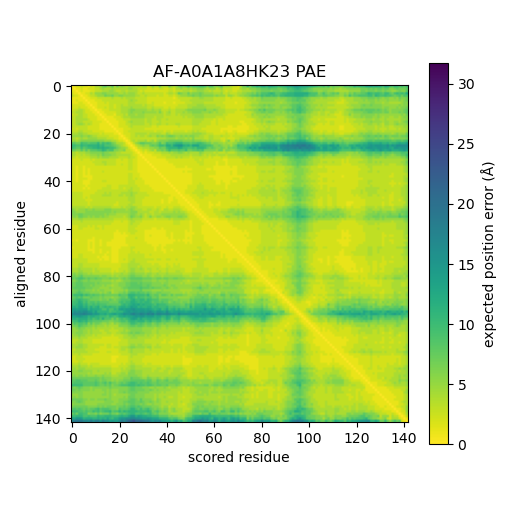809 N N . PHE A 1 100 ? 15.007 -11.314 -19.380 1.00 90.38 100 PHE A N 1
ATOM 810 C CA . PHE A 1 100 ? 13.899 -11.654 -18.494 1.00 90.38 100 PHE A CA 1
ATOM 811 C C . PHE A 1 100 ? 13.206 -10.379 -18.024 1.00 90.38 100 PHE A C 1
ATOM 813 O O . PHE A 1 100 ? 13.852 -9.347 -17.839 1.00 90.38 100 PHE A O 1
ATOM 820 N N . TYR A 1 101 ? 11.899 -10.459 -17.808 1.00 88.75 101 TYR A N 1
ATOM 821 C CA . TYR A 1 101 ? 11.134 -9.394 -17.171 1.00 88.75 101 TYR A CA 1
ATOM 822 C C . TYR A 1 101 ? 10.965 -9.729 -15.694 1.00 88.75 101 TYR A C 1
ATOM 824 O O . TYR A 1 101 ? 10.599 -10.848 -15.343 1.00 88.75 101 TYR A O 1
ATOM 832 N N . VAL A 1 102 ? 11.286 -8.765 -14.837 1.00 90.12 102 VAL A N 1
ATOM 833 C CA . VAL A 1 102 ? 11.186 -8.886 -13.385 1.00 90.12 102 VAL A CA 1
ATOM 834 C C . VAL A 1 102 ? 10.109 -7.933 -12.894 1.00 90.12 102 VAL A C 1
ATOM 836 O O . VAL A 1 102 ? 10.238 -6.711 -13.035 1.00 90.12 102 VAL A O 1
ATOM 839 N N . ASP A 1 103 ? 9.060 -8.508 -12.313 1.00 91.81 103 ASP A N 1
ATOM 840 C CA . ASP A 1 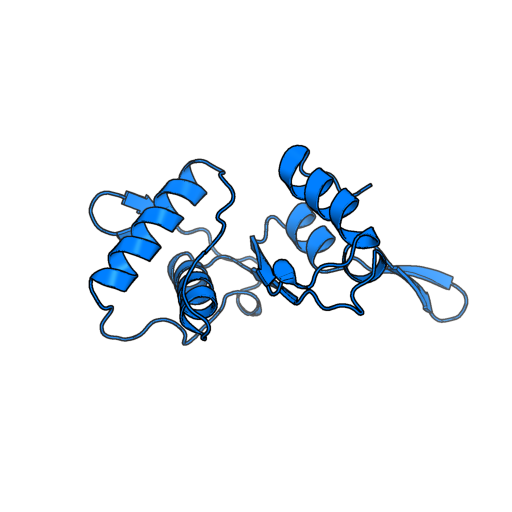103 ? 7.946 -7.771 -11.725 1.00 91.81 103 ASP A CA 1
ATOM 841 C C . ASP A 1 103 ? 8.402 -6.982 -10.506 1.00 91.81 103 ASP A C 1
ATOM 843 O O . ASP A 1 103 ? 8.997 -7.530 -9.572 1.00 91.81 103 ASP A O 1
ATOM 847 N N . GLN A 1 104 ? 8.070 -5.696 -10.494 1.00 92.50 104 GLN A N 1
ATOM 848 C CA . GLN A 1 104 ? 8.315 -4.825 -9.352 1.00 92.50 104 GLN A CA 1
ATOM 849 C C . GLN A 1 104 ? 7.120 -4.790 -8.400 1.00 92.50 104 GLN A C 1
ATOM 851 O O . GLN A 1 104 ? 6.090 -5.424 -8.629 1.00 92.50 104 GLN A O 1
ATOM 856 N N . CYS A 1 105 ? 7.285 -4.048 -7.306 1.00 91.38 105 CYS A N 1
ATOM 857 C CA . CYS A 1 105 ? 6.377 -3.982 -6.162 1.00 91.38 105 CYS A CA 1
ATOM 858 C C . CYS A 1 105 ? 4.900 -3.791 -6.567 1.00 91.38 105 CYS A C 1
ATOM 860 O O . CYS A 1 105 ? 4.045 -4.592 -6.190 1.00 91.38 105 CYS A O 1
ATOM 862 N N . ALA A 1 106 ? 4.604 -2.802 -7.419 1.00 91.06 106 ALA A N 1
ATOM 863 C CA . ALA A 1 106 ? 3.233 -2.523 -7.852 1.00 91.06 106 ALA A CA 1
ATOM 864 C C . ALA A 1 106 ? 2.646 -3.622 -8.761 1.00 91.06 106 ALA A C 1
ATOM 866 O O . ALA A 1 106 ? 1.480 -3.984 -8.609 1.00 91.06 106 ALA A O 1
ATOM 867 N N . VAL A 1 107 ? 3.455 -4.207 -9.653 1.00 91.12 107 VAL A N 1
ATOM 868 C CA . VAL A 1 107 ? 3.024 -5.312 -10.531 1.00 91.12 107 VAL A CA 1
ATOM 869 C C . VAL A 1 107 ? 2.716 -6.567 -9.714 1.00 91.12 107 VAL A C 1
ATOM 871 O O . VAL A 1 107 ? 1.673 -7.192 -9.908 1.00 91.12 107 VAL A O 1
ATOM 874 N N . ARG A 1 108 ? 3.574 -6.919 -8.749 1.00 92.62 108 ARG A N 1
ATOM 875 C CA . ARG A 1 108 ? 3.319 -8.051 -7.846 1.00 92.62 108 ARG A CA 1
ATOM 876 C C . ARG A 1 108 ? 2.076 -7.818 -6.999 1.00 92.62 108 ARG A C 1
ATOM 878 O O . ARG A 1 108 ? 1.275 -8.733 -6.850 1.00 92.62 108 ARG A O 1
ATOM 885 N N . ALA A 1 109 ? 1.868 -6.599 -6.501 1.00 93.00 109 ALA A N 1
ATOM 886 C CA . ALA A 1 109 ? 0.666 -6.272 -5.742 1.00 93.00 109 ALA A CA 1
ATOM 887 C C . ALA A 1 109 ? -0.612 -6.503 -6.559 1.00 93.00 109 ALA A C 1
ATOM 889 O O . ALA A 1 109 ? -1.515 -7.207 -6.105 1.00 93.00 109 ALA A O 1
ATOM 890 N N . ALA A 1 110 ? -0.643 -5.982 -7.789 1.00 89.50 110 ALA A N 1
ATOM 891 C CA . ALA A 1 110 ? -1.782 -6.112 -8.691 1.00 89.50 110 ALA A CA 1
ATOM 892 C C . ALA A 1 110 ? -2.052 -7.571 -9.104 1.00 89.50 110 ALA A C 1
ATOM 894 O O . ALA A 1 110 ? -3.198 -8.012 -9.105 1.00 89.50 110 ALA A O 1
ATOM 895 N N . THR A 1 111 ? -1.003 -8.335 -9.418 1.00 90.44 111 THR A N 1
ATOM 896 C CA . THR A 1 111 ? -1.125 -9.718 -9.919 1.00 90.44 111 THR A CA 1
ATOM 897 C C . THR A 1 111 ? -1.389 -10.750 -8.825 1.00 90.44 111 THR A C 1
ATOM 899 O O . THR A 1 111 ? -2.085 -11.730 -9.070 1.00 90.44 111 THR A O 1
ATOM 902 N N . GLN A 1 112 ? -0.857 -10.539 -7.618 1.00 92.44 112 GLN A N 1
ATOM 903 C CA . GLN A 1 112 ? -0.987 -11.469 -6.490 1.00 92.44 112 GLN A CA 1
ATOM 904 C C . GLN A 1 112 ? -2.132 -11.091 -5.531 1.00 92.44 112 GLN A C 1
ATOM 906 O O . GLN A 1 112 ? -2.419 -11.825 -4.588 1.00 92.44 112 GLN A O 1
ATOM 911 N N . GLY A 1 113 ? -2.793 -9.944 -5.733 1.00 90.94 113 GLY A N 1
ATOM 912 C CA . GLY A 1 113 ? -3.859 -9.454 -4.845 1.00 90.94 113 GLY A CA 1
ATOM 913 C C . GLY A 1 113 ? -3.358 -8.954 -3.481 1.00 90.94 113 GLY A C 1
ATOM 914 O O . GLY A 1 113 ? -4.111 -8.938 -2.495 1.00 90.94 113 GLY A O 1
ATOM 915 N N . ARG A 1 114 ? -2.085 -8.554 -3.409 1.00 94.88 114 ARG A N 1
ATOM 916 C CA . ARG A 1 114 ? -1.449 -8.021 -2.194 1.00 94.88 114 ARG A CA 1
ATOM 917 C C . ARG A 1 114 ? -1.781 -6.544 -2.022 1.00 94.88 114 ARG A C 1
ATOM 919 O O . ARG A 1 114 ? -2.130 -5.854 -2.976 1.00 94.88 114 ARG A O 1
ATOM 926 N N . VAL A 1 115 ? -1.668 -6.047 -0.794 1.00 96.12 115 VAL A N 1
ATOM 927 C CA . VAL A 1 115 ? -1.855 -4.617 -0.529 1.00 96.12 115 VAL A CA 1
ATOM 928 C C . VAL A 1 115 ? -0.577 -3.869 -0.893 1.00 96.12 115 VAL A C 1
ATOM 930 O O . VAL A 1 115 ? 0.489 -4.177 -0.368 1.00 96.12 115 VAL A O 1
ATOM 933 N N . LEU A 1 116 ? -0.685 -2.866 -1.765 1.00 95.69 116 LEU A N 1
ATOM 934 C CA . LEU A 1 116 ? 0.415 -1.957 -2.079 1.00 95.69 116 LEU A CA 1
ATOM 935 C C . LEU A 1 116 ? 0.431 -0.792 -1.083 1.00 95.69 116 LEU A C 1
ATOM 937 O O . LEU A 1 116 ? -0.508 0.001 -1.036 1.00 95.69 116 LEU A O 1
ATOM 941 N N . VAL A 1 117 ? 1.505 -0.657 -0.308 1.00 96.38 117 VAL A N 1
ATOM 942 C CA . VAL A 1 117 ? 1.728 0.510 0.556 1.00 96.38 117 VAL A CA 1
ATOM 943 C C . VAL A 1 117 ? 2.707 1.452 -0.130 1.00 96.38 117 VAL A C 1
ATOM 945 O O . VAL A 1 117 ? 3.890 1.143 -0.262 1.00 96.38 117 VAL A O 1
ATOM 948 N N . LEU A 1 118 ? 2.199 2.615 -0.537 1.00 94.69 118 LEU A N 1
ATOM 949 C CA . LEU A 1 118 ? 2.986 3.707 -1.099 1.00 94.69 118 LEU A CA 1
ATOM 950 C C . LEU A 1 118 ? 3.369 4.693 0.003 1.00 94.69 118 LEU A C 1
ATOM 952 O O . LEU A 1 118 ? 2.504 5.280 0.656 1.00 94.69 118 LEU A O 1
ATOM 956 N N . GLU A 1 119 ? 4.665 4.915 0.184 1.00 93.50 119 GLU A N 1
ATOM 957 C CA . GLU A 1 119 ? 5.175 5.918 1.109 1.00 93.50 119 GLU A CA 1
ATOM 958 C C . GLU A 1 119 ? 5.945 7.018 0.390 1.00 93.50 119 GLU A C 1
ATOM 960 O O . GLU A 1 119 ? 6.667 6.750 -0.558 1.00 93.50 119 GLU A O 1
ATOM 965 N N . GLY A 1 120 ? 5.837 8.256 0.875 1.00 91.88 120 GLY A N 1
ATOM 966 C CA . GLY A 1 120 ? 6.574 9.380 0.308 1.00 91.88 120 GLY A CA 1
ATOM 967 C C . GLY A 1 120 ? 5.954 9.896 -0.985 1.00 91.88 120 GLY A C 1
ATOM 968 O O . GLY A 1 120 ? 6.678 10.403 -1.835 1.00 91.88 120 GLY A O 1
ATOM 969 N N . LEU A 1 121 ? 4.631 9.769 -1.154 1.00 90.88 121 LEU A N 1
ATOM 970 C CA . LEU A 1 121 ? 3.923 10.246 -2.349 1.00 90.88 121 LEU A CA 1
ATOM 971 C C . LEU A 1 121 ? 4.181 11.737 -2.614 1.00 90.88 121 LEU A C 1
ATOM 973 O O . LEU A 1 121 ? 4.251 12.156 -3.762 1.00 90.88 121 LEU A O 1
ATOM 977 N N . GLU A 1 122 ? 4.411 12.531 -1.568 1.00 89.44 122 GLU A N 1
ATOM 978 C CA . GLU A 1 122 ? 4.795 13.940 -1.678 1.00 89.44 122 GLU A CA 1
ATOM 979 C C . GLU A 1 122 ? 6.165 14.175 -2.341 1.00 89.44 1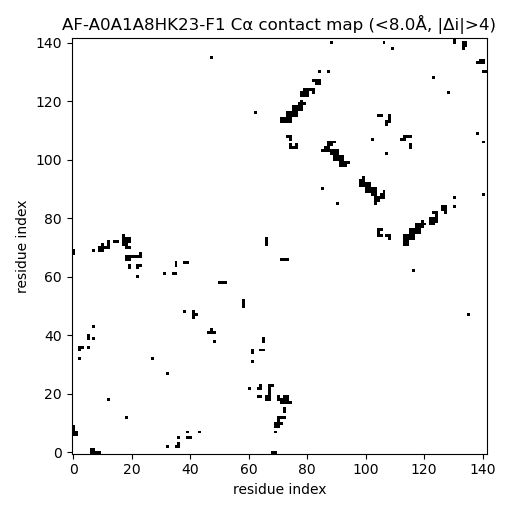22 GLU A C 1
ATOM 981 O O . GLU A 1 122 ? 6.477 15.300 -2.723 1.00 89.44 122 GLU A O 1
ATOM 986 N N . LYS A 1 123 ? 6.989 13.130 -2.458 1.00 91.25 123 LYS A N 1
ATOM 987 C CA . LYS A 1 123 ? 8.317 13.144 -3.088 1.00 91.25 123 LYS A CA 1
ATOM 988 C C . LYS A 1 123 ? 8.312 12.520 -4.482 1.00 91.25 123 LYS A C 1
ATOM 990 O O .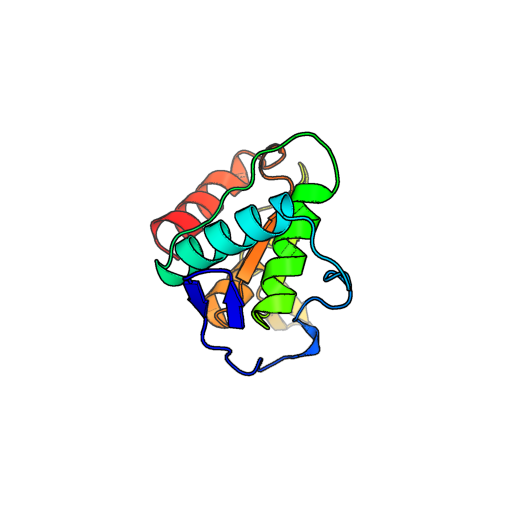 LYS A 1 123 ? 9.378 12.423 -5.083 1.00 91.25 123 LYS A O 1
ATOM 995 N N . ALA A 1 124 ? 7.156 12.058 -4.958 1.00 90.81 124 ALA A N 1
ATOM 996 C CA . ALA A 1 124 ? 7.024 11.431 -6.261 1.00 90.81 124 ALA A CA 1
ATOM 997 C C . ALA A 1 124 ? 7.287 12.451 -7.377 1.00 90.81 124 ALA A C 1
ATOM 999 O O . ALA A 1 124 ? 6.686 13.527 -7.409 1.00 90.81 124 ALA A O 1
ATOM 1000 N N . GLU A 1 125 ? 8.177 12.102 -8.300 1.00 91.94 125 GLU A N 1
ATOM 1001 C CA . GLU A 1 125 ? 8.501 12.940 -9.452 1.00 91.94 125 GLU A CA 1
ATOM 1002 C C . GLU A 1 125 ? 7.431 12.864 -10.547 1.00 91.94 125 GLU A C 1
ATOM 1004 O O . GLU A 1 125 ? 6.637 11.925 -10.642 1.00 91.94 125 GLU A O 1
ATOM 1009 N N . ARG A 1 126 ? 7.410 13.871 -11.426 1.00 89.44 126 ARG A N 1
ATOM 1010 C CA . ARG A 1 126 ? 6.372 14.005 -12.467 1.00 89.44 126 ARG A CA 1
ATOM 1011 C C . ARG A 1 126 ? 6.288 12.808 -13.414 1.00 89.44 126 ARG A C 1
ATOM 1013 O O . ARG A 1 126 ? 5.210 12.541 -13.931 1.00 89.44 126 ARG A O 1
ATOM 1020 N N . ASN A 1 127 ? 7.395 12.109 -13.644 1.00 86.50 127 ASN A N 1
ATOM 1021 C CA . ASN A 1 127 ? 7.457 10.930 -14.507 1.00 86.50 127 ASN A CA 1
ATOM 1022 C C . ASN A 1 127 ? 6.711 9.719 -13.924 1.00 86.50 127 ASN A C 1
ATOM 1024 O O . ASN A 1 127 ? 6.221 8.897 -14.687 1.00 86.50 127 ASN A O 1
ATOM 1028 N N . VAL A 1 128 ? 6.578 9.605 -12.597 1.00 90.50 128 VAL A N 1
ATOM 1029 C CA . VAL A 1 128 ? 5.880 8.463 -11.977 1.00 90.50 128 VAL A CA 1
ATOM 1030 C C . VAL A 1 128 ? 4.387 8.711 -11.752 1.00 90.50 128 VAL A C 1
ATOM 1032 O O . VAL A 1 128 ? 3.617 7.757 -11.644 1.00 90.50 128 VAL A O 1
ATOM 1035 N N . LEU A 1 129 ? 3.950 9.976 -11.728 1.00 90.00 129 LEU A N 1
ATOM 1036 C CA . LEU A 1 129 ? 2.550 10.337 -11.469 1.00 90.00 129 LEU A CA 1
ATOM 1037 C C . LEU A 1 129 ? 1.548 9.719 -12.461 1.00 90.00 129 LEU A C 1
ATOM 1039 O O . LEU A 1 129 ? 0.529 9.220 -11.988 1.00 90.00 129 LEU A O 1
ATOM 1043 N N . PRO A 1 130 ? 1.792 9.684 -13.791 1.00 90.19 130 PRO A N 1
ATOM 1044 C CA . PRO A 1 130 ? 0.845 9.077 -14.728 1.00 90.19 130 PRO A CA 1
ATOM 1045 C C . PRO A 1 130 ? 0.620 7.586 -14.459 1.00 90.19 130 PRO A C 1
ATOM 1047 O O . PRO A 1 130 ? -0.508 7.108 -14.531 1.00 90.19 130 PRO A O 1
ATOM 1050 N N . ILE A 1 131 ? 1.684 6.864 -14.096 1.00 89.31 131 ILE A N 1
ATOM 1051 C CA . ILE A 1 131 ? 1.627 5.427 -13.798 1.00 89.31 131 ILE A CA 1
ATOM 1052 C C . ILE A 1 131 ? 0.824 5.192 -12.525 1.00 89.31 131 ILE A C 1
ATOM 1054 O O . ILE A 1 131 ? -0.063 4.343 -12.502 1.00 89.31 131 ILE A O 1
ATOM 1058 N N . LEU A 1 132 ? 1.109 5.968 -11.476 1.00 88.69 132 LEU A N 1
ATOM 1059 C CA . LEU A 1 132 ? 0.359 5.893 -10.228 1.00 88.69 132 LEU A CA 1
ATOM 1060 C C . LEU A 1 132 ? -1.117 6.230 -10.450 1.00 88.69 132 LEU A C 1
ATOM 1062 O O . LEU A 1 132 ? -1.973 5.530 -9.922 1.00 88.69 132 LEU A O 1
ATOM 1066 N N . ASN A 1 133 ? -1.427 7.246 -11.261 1.00 89.25 133 ASN A N 1
ATOM 1067 C CA . ASN A 1 133 ? -2.813 7.610 -11.538 1.00 89.25 133 ASN A CA 1
ATOM 1068 C C . ASN A 1 133 ? -3.553 6.489 -12.277 1.00 89.25 133 ASN A C 1
ATOM 1070 O O . ASN A 1 133 ? -4.651 6.121 -11.881 1.00 89.25 133 ASN A O 1
ATOM 1074 N N . ASN A 1 134 ? -2.923 5.875 -13.283 1.00 88.88 134 ASN A N 1
ATOM 1075 C CA . ASN A 1 134 ? -3.521 4.757 -14.010 1.00 88.88 134 ASN A CA 1
ATOM 1076 C C . ASN A 1 134 ? -3.735 3.519 -13.122 1.00 88.88 134 ASN A C 1
ATOM 1078 O O . ASN A 1 134 ? -4.767 2.854 -13.214 1.00 88.88 134 ASN A O 1
ATOM 1082 N N . LEU A 1 135 ? -2.791 3.234 -12.220 1.00 86.06 135 LEU A N 1
ATOM 1083 C CA . LEU A 1 135 ? -2.925 2.155 -11.242 1.00 86.06 135 LEU A CA 1
ATOM 1084 C C . LEU A 1 135 ? -4.084 2.408 -10.264 1.00 86.06 135 LEU A C 1
ATOM 1086 O O . LEU A 1 135 ? -4.793 1.475 -9.885 1.00 86.06 135 LEU A O 1
ATOM 1090 N N . LEU A 1 136 ? -4.277 3.657 -9.841 1.00 85.44 136 LEU A N 1
ATOM 1091 C CA . LEU A 1 136 ? -5.339 4.033 -8.909 1.00 85.44 136 LEU A CA 1
ATOM 1092 C C . LEU A 1 136 ? -6.717 4.069 -9.584 1.00 85.44 136 LEU A C 1
ATOM 1094 O O . LEU A 1 136 ? -7.680 3.571 -9.009 1.00 85.44 136 LEU A O 1
ATOM 1098 N N . GLU A 1 137 ? -6.808 4.608 -10.800 1.00 86.12 137 GLU A N 1
ATOM 1099 C CA . GLU A 1 137 ? -8.072 4.766 -11.528 1.00 86.12 137 GLU A CA 1
ATOM 1100 C C . GLU A 1 137 ? -8.513 3.476 -12.226 1.00 86.12 137 GLU A C 1
ATOM 1102 O O . GLU A 1 137 ? -9.637 3.016 -12.029 1.00 86.12 137 GLU A O 1
ATOM 1107 N N . ASN A 1 138 ? -7.626 2.873 -13.019 1.00 85.00 138 ASN A N 1
ATOM 1108 C CA . ASN A 1 138 ? -7.972 1.774 -13.924 1.00 85.00 138 ASN A CA 1
ATOM 1109 C C . ASN A 1 138 ? -7.525 0.402 -13.408 1.00 85.00 138 ASN A C 1
ATOM 1111 O O . ASN A 1 138 ? -7.894 -0.614 -13.986 1.00 85.00 138 ASN A O 1
ATOM 1115 N N . ARG A 1 139 ? -6.743 0.349 -12.318 1.00 85.00 139 ARG A N 1
ATOM 1116 C CA . ARG A 1 139 ? -6.077 -0.881 -11.838 1.00 85.00 139 ARG A CA 1
ATOM 1117 C C . ARG A 1 139 ? -5.157 -1.503 -12.897 1.00 85.00 139 ARG A C 1
ATOM 1119 O O . ARG A 1 139 ? -4.935 -2.712 -12.902 1.00 85.00 139 ARG A O 1
ATOM 1126 N N . GLU A 1 140 ? -4.594 -0.665 -13.767 1.00 81.12 140 GLU A N 1
ATOM 1127 C CA . GLU A 1 140 ? -3.757 -1.078 -14.892 1.00 81.12 140 GLU A CA 1
ATOM 1128 C C . GLU A 1 140 ? -2.327 -0.541 -14.777 1.00 81.12 140 GLU A C 1
ATOM 1130 O O . GLU A 1 140 ? -2.089 0.609 -14.404 1.00 81.12 140 GLU A O 1
ATOM 1135 N N . MET A 1 141 ? -1.365 -1.371 -15.180 1.00 74.31 141 MET A N 1
ATOM 1136 C CA . MET A 1 141 ? 0.053 -1.028 -15.288 1.00 74.31 141 MET A CA 1
ATOM 1137 C C . MET A 1 141 ? 0.479 -1.236 -16.745 1.00 74.31 141 MET A C 1
ATOM 1139 O O . MET A 1 141 ? 0.867 -2.343 -17.115 1.00 74.31 141 MET A O 1
ATOM 1143 N N . GLN A 1 142 ? 0.331 -0.193 -17.568 1.00 62.28 142 GLN A N 1
ATOM 1144 C CA . GLN A 1 142 ? 0.729 -0.181 -18.986 1.00 62.28 142 GLN A CA 1
ATOM 1145 C C . GLN A 1 142 ? 2.188 0.228 -19.155 1.00 62.28 142 GLN A C 1
ATOM 1147 O O . GLN A 1 142 ? 2.612 1.163 -18.441 1.00 62.28 142 GLN A O 1
#

Organism: NCBI:txid1143690

pLDDT: mean 91.98, std 4.78, range [62.28, 97.75]

Mean predicted aligned error: 4.32 Å

Secondary structure (DSSP, 8-state):
-EETTEE-PPPPPS-GGGS--S-S-SS--HHHHHHHHHHHHHHHTT-------SSSTHHHHHHHHHHHHHT--EEEEE--TT--HHHHSPEEEEETTEEEEE--HHHHHHHHTPEEEEE-GGG--TTTHHHHHHHHHTS---

Nearest PDB structures (foldseek):
  6l1q-assembly1_C  TM=8.572E-01  e=3.011E-03  Acidithiobacillus ferrooxidans ATCC 23270
  7plo-assembly1_3  TM=8.187E-01  e=8.717E-02  Homo sapiens
  8w0e-assembly1_4  TM=8.361E-01  e=3.393E-01  Homo sapiens
  6wgf-assembly1_4  TM=5.111E-01  e=1.620E-02  Saccharomyces cerevisiae
  7kek-assembly1_C  TM=5.699E-01  e=1.321E+00  Tetrahymena thermophila

Sequence (142 aa):
VQIGDVRYELKPPQNPELVPLKHLSDSLPQTVARHLRWIMQKDLLGQDVFLIGPPGPLRRSIAMQYLELTRREVEYLTLSRDTTETDLKQRREIRSGTAFYVDQCAVRAATQGRVLVLEGLEKAERNVLPILNNLLENREMQ

Radius of gyration: 16.64 Å; Cα contacts (8 Å, |Δi|>4): 182; chains: 1; bounding box: 43×33×47 Å

Foldseek 3Di:
DDQPPFDDDADADPDLVQQQPPLDDPDDPPVLSVVLRVVSVCVVVVHDDDDDDDDDCSSVSSVSNSRNVRVFGEQEDEAALPDALCQQAWDWDADPNDIDTDGHSNRCCLVVVGHYHYHPPVRHDPRCVVQVVCCNPVVDRD

Solvent-accessible surface area (backbone atoms only — not comparable to full-atom values): 8548 Å² total; per-residue (Å²): 84,71,49,91,91,50,75,48,86,70,55,86,53,94,50,65,89,38,28,52,74,89,60,71,59,100,72,72,54,71,70,57,51,52,51,47,37,52,51,51,56,33,54,77,69,74,43,88,82,84,84,84,77,76,92,70,64,63,61,60,46,51,54,41,27,46,26,37,70,49,40,38,34,54,25,78,43,79,42,34,78,83,53,50,57,59,62,42,37,67,31,81,43,76,56,94,93,40,82,43,78,44,73,21,47,54,46,47,12,69,75,71,73,33,47,68,46,80,38,48,69,93,38,52,38,80,82,40,49,64,56,52,48,35,38,70,75,70,71,42,89,130

InterPro domains:
  IPR011704 ATPase, dynein-related, AAA domain [PF07728] (48-142)
  IPR027417 P-loop containing nucleoside triphosphate hydrolase [G3DSA:3.40.50.300] (32-142)
  IPR027417 P-loop containing nucleoside triphosphate hydrolase [SSF52540] (9-140)
  IPR039891 von Willebrand factor A domain-containing protein 8 [PTHR21610] (1-142)

=== Feature glossary ===
Each block in this record encodes a different view of the same protein. In brief:

Predicted aligned error. PAE(i, j) answers: if I align the predicted and true structures on residue i, how far off (in Å) do I expect residue j to be? A block-diagonal PAE matrix with low values on the blocks and high values off-diagonal is the signature of a multi-domain protein with confidently predicted domains but uncertain inter-domain orientation.

Contact-map, Ramachandran, and PAE plots. Plot images: a contact map (which residues are close in 3D, as an N×N binary image), a Ramachandran scatter (backbone torsion angles, revealing secondary-structure composition at a glance), and — for AlphaFold structures — a PAE heatmap (pairwise prediction confidence).

Backbone torsions (φ/ψ). φ (phi) and ψ (psi) are the two rotatable backbone dihedrals per residue: φ is the C(i-1)–N–Cα–C torsion, ψ is the N–Cα–C–N(i+1) torsion, both in degrees on (−180°, 180°]. α-helical residues cluster near (−60°, −45°); β-strand residues near (−120°, +130°). A Ramachandran plot is simply a scatter of (φ, ψ) for every residue.

Foldseek 3Di. A 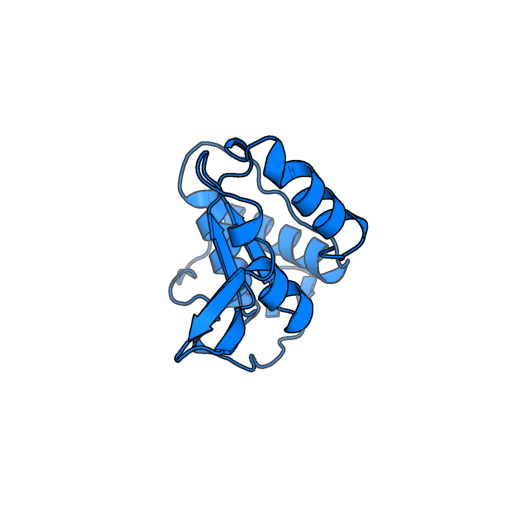3Di character summarizes, for each residue, the relative orientation of the Cα frame of its nearest spatial neighbor. Because it encodes fold topology rather than chemistry, 3Di alignments detect remote structural similarity that sequence alignment misses.

Radius of gyration, Cα contacts, bounding box. Three whole-structure scalars: the radius of gyration (RMS distance of Cα from centroid, in Å), the count of Cα–Cα contacts (pairs closer than 8 Å and separated by more than four residues in sequence — i.e. tertiary, not local, contacts), and the bounding-box dimensions. Together they distinguish compact globular folds from extended fibres or disordered chains.

Sequence. Sequence gives the chain of amino acids in standard one-letter code (A=alanine, C=cysteine, …, Y=tyrosine), read N→C. It is the only feature that is directly encoded by the gene; all structural features are derived from the folded form of this sequence.

mmCIF coordinates. Atomic coordinates in PDBx/mmCIF format — the same representation the Protein Data Bank distributes. Each line of the _atom_site loop places one backbone atom in Cartesian space (units: ångströms, origin: arbitrary).

Secondary structure (3-state, P-SEA). Three-state secondary structure (P-SEA) collapses the eight DSSP classes into helix (a), strand (b), and coil (c). P-SEA assigns these from Cα geometry alone — distances and angles — without requiring backbone oxygens, so it works on any Cα trace.

InterPro / GO / CATH / organism. Functional annotations link the protein to curated databases. InterPro entries identify conserved domains and families by matching the sequence against member-database signatures (Pfam, PROSITE, CDD, …). Gene Ontology (GO) terms describe molecular function, biological process, and cellular component in a controlled vocabulary. CATH places the structure in a hierarchical fold classification (Class/Architecture/Topology/Homologous-superfamily). The organism is the source species.

B-factor. B-factor (Debye–Waller factor) reflects atomic displacement in the crystal lattice. It is an experimental observable (units Å²), not a prediction; low values mean the atom is pinned down, high values mean it moves or is heterogeneous across the crystal.

Rendered structure images. Structure images are PyMOL renders from six orthogonal camera directions. Cartoon representation draws helices as coils and strands as arrows; sticks shows the backbone as bonds; surface shows the solvent-excluded envelope. Rainbow coloring maps sequence position to hue (blue→red, N→C); chain coloring assigns a distinct color per polypeptide.

Solvent-accessible surface area. Solvent-accessible surface area (SASA) is the area in Å² traced out by the centre of a 1.4 Å probe sphere (a water molecule) rolled over the protein's van der Waals surface (Shrake–Rupley / Lee–Richards construction). Buried residues have near-zero SASA; fully exposed residues can exceed 200 Å². The total SASA scales roughly with the number of surface residues.

Secondary structure (8-state, DSSP). The SS8 string is DSSP's per-residue secondary-structure call. α-helix (H) means an i→i+4 H-bond ladder; β-strand (E) means the residue participates in a β-sheet; 3₁₀ (G) and π (I) are tighter and wider helices; T/S are turns/bends; '-' is loop.

pLDDT. For AlphaFold models, the B-factor field carries pLDDT — the model's own estimate of local accuracy on a 0–100 scale. Regions with pLDDT<50 should be treated as essentially unmodeled; they often correspond to intrinsically disordered segments.

Nearest PDB structures. Nearest PDB neighbors are the top structural matches found by Foldseek when searching this structure against the entire Protein Data Bank. Each hit reports a TM-score (0 to 1; >0.5 almost always implies the same fold) and an E-value. These are *structural* homologs — they may share no detectable sequence similarity.